Protein AF-T1IGX0-F1 (afdb_monomer_lite)

Radius of gyration: 26.66 Å; chains: 1; bounding box: 58×31×66 Å

Sequence (109 aa):
MELDPLYKALSLFRRRKFQECSNLCTEILQNNAFDQAAWSLKTRALTELVYVDDIEADEESIADCVMDENSIAQIARPGTSLRTPGTSHGGPTQVMRCLKNTFKKFNNL

Secondary structure (DSSP, 8-state):
-PPPHHHHHHHHHHTT-HHHHHHHHHHHHHH-TT-HHHHHHHHHHHHHHS---TTT-----HHHHHH----S-SSPPTTS-SSS----TTS--GGGSPPSS--S-----

Foldseek 3Di:
DDDDLLVVLVVCVVVLVLVVSLVSLVVVCVVPVPPPSSVVSNVVSVCSVPDDPPVVVDDQDPCCVPVPPVDPDPDDDAPRDPNDPHPPPPDDDPVPDDDDDPPPDDDDD

InterPro domains:
  IPR028796 Tetratricopeptide repeat protein 8 [PTHR44177] (2-102)

Structure (mmCIF, N/CA/C/O backbone):
data_AF-T1IGX0-F1
#
_entry.id   AF-T1IGX0-F1
#
loop_
_atom_site.group_PDB
_atom_site.id
_atom_site.type_symbol
_atom_site.label_atom_id
_atom_site.label_alt_id
_atom_site.label_comp_id
_atom_site.label_asym_id
_atom_site.label_entity_id
_atom_site.label_seq_id
_atom_site.pdbx_PDB_ins_code
_atom_site.Cartn_x
_atom_site.Cartn_y
_atom_site.Cartn_z
_atom_site.occupancy
_atom_site.B_iso_or_equiv
_atom_site.auth_seq_id
_atom_site.auth_comp_id
_atom_site.auth_asym_id
_atom_site.auth_atom_id
_atom_site.pdbx_PDB_model_num
ATOM 1 N N . MET A 1 1 ? -28.178 -6.266 17.771 1.00 49.16 1 MET A N 1
ATOM 2 C CA . MET A 1 1 ? -27.059 -7.169 17.438 1.00 49.16 1 MET A CA 1
ATOM 3 C C . MET A 1 1 ? -25.874 -6.277 17.143 1.00 49.16 1 MET A C 1
ATOM 5 O O . MET A 1 1 ? -25.939 -5.503 16.197 1.00 49.16 1 MET A O 1
ATOM 9 N N . GLU A 1 2 ? -24.891 -6.262 18.032 1.00 79.19 2 GLU A N 1
ATOM 10 C CA . GLU A 1 2 ? -23.703 -5.418 17.901 1.00 79.19 2 GLU A CA 1
ATOM 11 C C . GLU A 1 2 ? -22.722 -6.110 16.947 1.00 79.19 2 GLU A C 1
ATOM 13 O O . GLU A 1 2 ? -22.511 -7.319 17.046 1.00 79.19 2 GLU A O 1
ATOM 18 N N . LEU A 1 3 ? -22.222 -5.382 15.947 1.00 83.38 3 LEU A N 1
ATOM 19 C CA . LEU A 1 3 ? -21.288 -5.931 14.965 1.00 83.38 3 LEU A CA 1
ATOM 20 C C . LEU A 1 3 ? -19.887 -5.950 15.575 1.00 83.38 3 LEU A C 1
ATOM 22 O O . LEU A 1 3 ? -19.420 -4.913 16.040 1.00 83.38 3 LEU A O 1
ATOM 26 N N . ASP A 1 4 ? -19.214 -7.096 15.508 1.00 91.38 4 ASP A N 1
ATOM 27 C CA . ASP A 1 4 ? -17.835 -7.237 15.976 1.00 91.38 4 ASP A CA 1
ATOM 28 C C . ASP A 1 4 ? -16.900 -6.185 15.322 1.00 91.38 4 ASP A C 1
ATOM 30 O O . ASP A 1 4 ? -16.892 -6.042 14.087 1.00 91.38 4 ASP A O 1
ATOM 34 N N . PRO A 1 5 ? -16.123 -5.416 16.114 1.00 93.06 5 PRO A N 1
ATOM 35 C CA . PRO A 1 5 ? -15.273 -4.345 15.597 1.00 93.06 5 PRO A CA 1
ATOM 36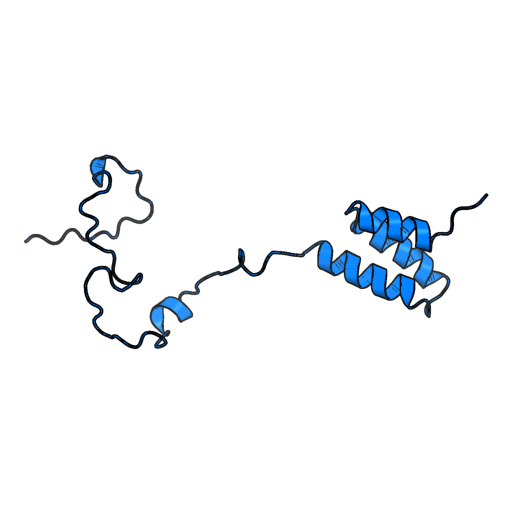 C C . PRO A 1 5 ? -14.189 -4.851 14.638 1.00 93.06 5 PRO A C 1
ATOM 38 O O . PRO A 1 5 ? -13.905 -4.182 13.639 1.00 93.06 5 PRO A O 1
ATOM 41 N N . LEU A 1 6 ? -13.630 -6.043 14.870 1.00 93.75 6 LEU A N 1
ATOM 42 C CA . LEU A 1 6 ? -12.630 -6.629 13.977 1.00 93.75 6 LEU A CA 1
ATOM 43 C C . LEU A 1 6 ? -13.250 -6.980 12.616 1.00 93.75 6 LEU A C 1
ATOM 45 O O . LEU A 1 6 ? -12.686 -6.661 11.565 1.00 93.75 6 LEU A O 1
ATOM 49 N N . TYR A 1 7 ? -14.458 -7.547 12.607 1.00 95.75 7 TYR A N 1
ATOM 50 C CA . TYR A 1 7 ? -15.205 -7.786 11.372 1.00 95.75 7 TYR A CA 1
ATOM 51 C C . TYR A 1 7 ? -15.498 -6.492 10.594 1.00 95.75 7 TYR A C 1
ATOM 53 O O . TYR A 1 7 ? -15.369 -6.446 9.362 1.00 95.75 7 TYR A O 1
ATOM 61 N N . LYS A 1 8 ? -15.842 -5.404 11.296 1.00 96.00 8 LYS A N 1
ATOM 62 C CA . LYS A 1 8 ? -16.023 -4.079 10.683 1.00 96.00 8 LYS A CA 1
ATOM 63 C C . LYS A 1 8 ? -14.720 -3.567 10.054 1.00 96.00 8 LYS A C 1
ATOM 65 O O . LYS A 1 8 ? -14.760 -3.080 8.919 1.00 96.00 8 LYS A O 1
ATOM 70 N N . ALA A 1 9 ? -13.580 -3.725 10.728 1.00 96.88 9 ALA A N 1
ATOM 71 C CA . ALA A 1 9 ? -12.264 -3.362 10.196 1.00 96.88 9 ALA A CA 1
ATOM 72 C C . ALA A 1 9 ? -11.931 -4.154 8.920 1.00 96.88 9 ALA A C 1
ATOM 74 O O . ALA A 1 9 ? -11.586 -3.571 7.892 1.00 96.88 9 ALA A O 1
ATOM 75 N N . LEU A 1 10 ? -12.166 -5.469 8.919 1.00 96.62 10 LEU A N 1
ATOM 76 C CA . LEU A 1 10 ? -11.983 -6.320 7.736 1.00 96.62 10 LEU A CA 1
ATOM 77 C C . LEU A 1 10 ? -12.871 -5.898 6.557 1.00 96.62 10 LEU A C 1
ATOM 79 O O . LEU A 1 10 ? -12.468 -5.985 5.395 1.00 96.62 10 LEU A O 1
ATOM 83 N N . SER A 1 11 ? -14.097 -5.448 6.829 1.00 97.12 11 SER A N 1
ATOM 84 C CA . SER A 1 11 ? -14.984 -4.899 5.799 1.00 97.12 11 SER A CA 1
ATOM 85 C C . SER A 1 11 ? -14.454 -3.580 5.222 1.00 97.12 11 SER A C 1
ATOM 87 O O . SER A 1 11 ? -14.555 -3.344 4.017 1.00 97.12 11 SER A O 1
ATOM 89 N N . LEU A 1 12 ? -13.881 -2.701 6.052 1.00 97.25 12 LEU A N 1
ATOM 90 C CA . LEU A 1 12 ? -13.233 -1.461 5.599 1.00 97.25 12 LEU A CA 1
ATOM 91 C C . LEU A 1 12 ? -12.007 -1.750 4.726 1.00 97.25 12 LEU A C 1
ATOM 93 O O . LEU A 1 12 ? -11.911 -1.200 3.629 1.00 97.25 12 LEU A O 1
ATOM 97 N N . PHE A 1 13 ? -11.142 -2.670 5.160 1.00 97.62 13 PHE A N 1
ATOM 98 C CA . PHE A 1 13 ? -9.966 -3.100 4.402 1.00 97.62 13 PHE A CA 1
ATOM 99 C C . PHE A 1 13 ? -10.339 -3.609 3.003 1.00 97.62 13 PHE A C 1
ATOM 101 O O . PHE A 1 13 ? -9.800 -3.140 2.004 1.00 97.62 13 PHE A O 1
ATOM 108 N N . ARG A 1 14 ? -11.344 -4.492 2.906 1.00 97.19 14 ARG A N 1
ATOM 109 C CA . ARG A 1 14 ? -11.823 -5.033 1.618 1.00 97.19 14 ARG A CA 1
ATOM 110 C C . ARG A 1 14 ? -12.355 -3.968 0.655 1.00 97.19 14 ARG A C 1
ATOM 112 O O . ARG A 1 14 ? -12.304 -4.163 -0.553 1.00 97.19 14 ARG A O 1
ATOM 119 N N . ARG A 1 15 ? -12.846 -2.840 1.172 1.00 97.56 15 ARG A N 1
ATOM 120 C CA . ARG A 1 15 ? -13.328 -1.694 0.379 1.00 97.56 15 ARG A CA 1
ATOM 121 C C . ARG A 1 15 ? -12.229 -0.665 0.088 1.00 97.56 15 ARG A C 1
ATOM 123 O O . ARG A 1 15 ? -12.552 0.440 -0.334 1.00 97.56 15 ARG A O 1
ATOM 130 N N . ARG A 1 16 ? -10.958 -0.999 0.349 1.00 96.56 16 ARG A N 1
ATOM 131 C CA . ARG A 1 16 ? -9.787 -0.111 0.218 1.00 96.56 16 ARG A CA 1
ATOM 132 C C . ARG A 1 16 ? -9.861 1.160 1.076 1.00 96.56 16 ARG A C 1
ATOM 134 O O . ARG A 1 16 ? -9.175 2.143 0.818 1.00 96.56 16 ARG A O 1
ATOM 141 N N . LYS A 1 17 ? -10.665 1.149 2.145 1.00 97.56 17 LYS A N 1
ATOM 142 C CA . LYS A 1 17 ? -10.749 2.247 3.120 1.00 97.56 17 LYS A CA 1
ATOM 143 C C . LYS A 1 17 ? -9.666 2.086 4.187 1.00 97.56 17 LYS A C 1
ATOM 145 O O . LYS A 1 17 ? -9.957 1.831 5.356 1.00 97.56 17 LYS A O 1
ATOM 150 N N . PHE A 1 18 ? -8.407 2.181 3.768 1.00 97.81 18 PHE A N 1
ATOM 151 C CA . PHE A 1 18 ? -7.256 1.817 4.599 1.00 97.81 18 PHE A CA 1
ATOM 152 C C . PHE A 1 18 ? -7.054 2.735 5.812 1.00 97.81 18 PHE A C 1
ATOM 154 O O . PHE A 1 18 ? -6.776 2.239 6.901 1.00 97.81 18 PHE A O 1
ATOM 161 N N . GLN A 1 19 ? -7.283 4.045 5.666 1.00 97.31 19 GLN A N 1
ATOM 162 C CA . GLN A 1 19 ? -7.220 5.003 6.782 1.00 97.31 19 GLN A CA 1
ATOM 163 C C . GLN A 1 19 ? -8.243 4.676 7.878 1.00 97.31 19 GLN A C 1
ATOM 165 O O . GLN A 1 19 ? -7.882 4.497 9.039 1.00 97.31 19 GLN A O 1
ATOM 170 N N . GLU A 1 20 ? -9.516 4.518 7.499 1.00 97.12 20 GLU A N 1
ATOM 171 C CA . GLU A 1 20 ? -10.593 4.156 8.433 1.00 97.12 20 GLU A CA 1
ATOM 172 C C . GLU A 1 20 ? -10.316 2.800 9.109 1.00 97.12 20 GLU A C 1
ATOM 174 O O . GLU A 1 20 ? -10.537 2.648 10.309 1.00 97.12 20 GLU A O 1
ATOM 179 N N . CYS A 1 21 ? -9.791 1.824 8.357 1.00 97.56 21 CYS A N 1
ATOM 180 C CA . CYS A 1 21 ? -9.399 0.521 8.893 1.00 97.56 21 CYS A CA 1
ATOM 181 C C . CYS A 1 21 ? -8.272 0.634 9.932 1.00 97.56 21 CYS A C 1
ATOM 183 O O . CYS A 1 21 ? -8.370 0.037 11.000 1.00 97.56 21 CYS A O 1
ATOM 185 N N . SER A 1 22 ? -7.215 1.398 9.639 1.00 97.44 22 SER A N 1
ATOM 186 C CA . SER A 1 22 ? -6.072 1.589 10.542 1.00 97.44 22 SER A CA 1
ATOM 187 C C . SER A 1 22 ? -6.482 2.270 11.852 1.00 97.44 22 SER A C 1
ATOM 189 O O . SER A 1 22 ? -6.055 1.851 12.933 1.00 97.44 22 SER A O 1
ATOM 191 N N . ASN A 1 23 ? -7.364 3.271 11.772 1.00 97.56 23 ASN A N 1
ATOM 192 C CA . ASN A 1 23 ? -7.897 3.962 12.946 1.00 97.56 23 ASN A CA 1
ATOM 193 C C . ASN A 1 23 ? -8.700 3.001 13.832 1.00 97.56 23 ASN A C 1
ATOM 195 O O . ASN A 1 23 ? -8.415 2.891 15.021 1.00 97.56 23 ASN A O 1
ATOM 199 N N . LEU A 1 24 ? -9.605 2.215 13.242 1.00 96.50 24 LEU A N 1
ATOM 200 C CA . LEU A 1 24 ? -10.401 1.236 13.984 1.00 96.50 24 LEU A CA 1
ATOM 201 C C . LEU A 1 24 ? -9.534 0.128 14.606 1.00 96.50 24 LEU A C 1
ATOM 203 O O . LEU A 1 24 ? -9.735 -0.240 15.758 1.00 96.50 24 LEU A O 1
ATOM 207 N N . CYS A 1 25 ? -8.516 -0.369 13.894 1.00 96.69 25 CYS A N 1
ATOM 208 C CA . CYS A 1 25 ? -7.558 -1.309 14.482 1.00 96.69 25 CYS A CA 1
ATOM 209 C C . CYS A 1 25 ? -6.759 -0.680 15.634 1.00 96.69 25 CYS A C 1
ATOM 211 O O . CYS A 1 25 ? -6.366 -1.385 16.558 1.00 96.69 25 CYS A O 1
ATOM 213 N N . THR A 1 26 ? -6.515 0.633 15.607 1.00 97.44 26 THR A N 1
ATOM 214 C CA . THR A 1 26 ? -5.854 1.340 16.714 1.00 97.44 26 THR A CA 1
ATOM 215 C C . THR A 1 26 ? -6.739 1.365 17.956 1.00 97.44 26 THR A C 1
ATOM 217 O O . THR A 1 26 ? -6.237 1.093 19.041 1.00 97.44 26 THR A O 1
ATOM 220 N N . GLU A 1 27 ? -8.041 1.606 17.798 1.00 96.50 27 GLU A N 1
ATOM 221 C CA . GLU A 1 27 ? -9.017 1.529 18.895 1.00 96.50 27 GLU A CA 1
ATOM 222 C C . GLU A 1 27 ? -9.091 0.109 19.486 1.00 96.50 27 GLU A C 1
ATOM 224 O O . GLU A 1 27 ? -9.087 -0.060 20.705 1.00 96.50 27 GLU A O 1
ATOM 229 N N . ILE A 1 28 ? -9.084 -0.930 18.641 1.00 95.69 28 ILE A N 1
ATOM 230 C CA . ILE A 1 28 ? -9.072 -2.332 19.100 1.00 95.69 28 ILE A CA 1
ATOM 231 C C . ILE A 1 28 ? -7.801 -2.627 19.911 1.00 95.69 28 ILE A C 1
ATOM 233 O O . ILE A 1 28 ? -7.884 -3.183 21.005 1.00 95.69 28 ILE A O 1
ATOM 237 N N . LEU A 1 29 ? -6.633 -2.204 19.417 1.00 96.25 29 LEU A N 1
ATOM 238 C CA . LEU A 1 29 ? -5.345 -2.433 20.080 1.00 96.25 29 LEU A CA 1
ATOM 239 C C . LEU A 1 29 ? -5.170 -1.625 21.374 1.00 96.25 29 LEU A C 1
ATOM 241 O O . LEU A 1 29 ? -4.450 -2.065 22.265 1.00 96.25 29 LEU A O 1
ATOM 245 N N . GLN A 1 30 ? -5.821 -0.464 21.500 1.00 96.19 30 GLN A N 1
ATOM 246 C CA . GLN A 1 30 ? -5.859 0.293 22.757 1.00 96.19 30 GLN A CA 1
ATOM 247 C C . GLN A 1 30 ? -6.607 -0.471 23.857 1.00 96.19 30 GLN A C 1
ATOM 249 O O . GLN A 1 30 ? -6.206 -0.411 25.016 1.00 96.19 30 GLN A O 1
ATOM 254 N N . ASN A 1 31 ? -7.657 -1.212 23.492 1.00 94.06 31 ASN A N 1
ATOM 255 C CA . ASN A 1 31 ? -8.419 -2.042 24.426 1.00 94.06 31 ASN A CA 1
ATOM 256 C C . ASN A 1 31 ? -7.741 -3.395 24.698 1.00 94.06 31 ASN A C 1
ATOM 258 O O . ASN A 1 31 ? -7.761 -3.881 25.827 1.00 94.06 31 ASN A O 1
ATOM 262 N N . ASN A 1 32 ? -7.137 -4.008 23.675 1.00 93.25 32 ASN A N 1
ATOM 263 C CA . ASN A 1 32 ? -6.410 -5.270 23.781 1.00 93.25 32 ASN A CA 1
ATOM 264 C C . ASN A 1 32 ? -5.104 -5.225 22.977 1.00 93.25 32 ASN A C 1
ATOM 266 O O . ASN A 1 32 ? -5.076 -5.505 21.777 1.00 93.25 32 ASN A O 1
ATOM 270 N N . ALA A 1 33 ? -4.000 -4.941 23.667 1.00 92.12 33 ALA A N 1
ATOM 271 C CA . ALA A 1 33 ? -2.682 -4.803 23.050 1.00 92.12 33 ALA A CA 1
ATOM 272 C C . ALA A 1 33 ? -2.137 -6.102 22.420 1.00 92.12 33 ALA A C 1
ATOM 274 O O . ALA A 1 33 ? -1.231 -6.039 21.591 1.00 92.12 33 ALA A O 1
ATOM 275 N N . PHE A 1 34 ? -2.673 -7.270 22.792 1.00 93.38 34 PHE A N 1
ATOM 276 C CA . PHE A 1 34 ? -2.203 -8.576 22.317 1.00 93.38 34 PHE A CA 1
ATOM 277 C C . PHE A 1 34 ? -3.068 -9.171 21.1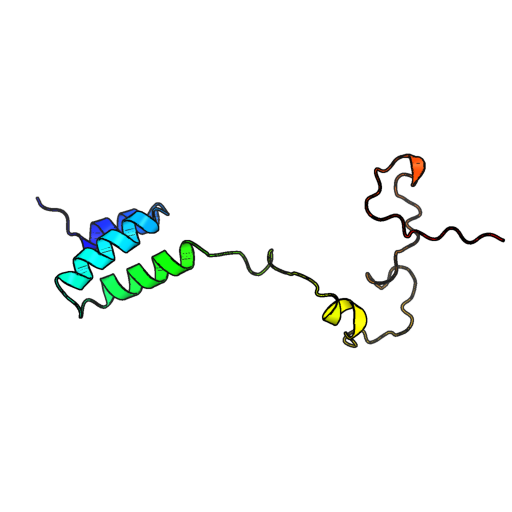95 1.00 93.38 34 PHE A C 1
ATOM 279 O O . PHE A 1 34 ? -2.882 -10.333 20.828 1.00 93.38 34 PHE A O 1
ATOM 286 N N . ASP A 1 35 ? -3.995 -8.397 20.622 1.00 94.88 35 ASP A N 1
ATOM 287 C CA . ASP A 1 35 ? -4.772 -8.834 19.462 1.00 94.88 35 ASP A CA 1
ATOM 288 C C . ASP A 1 35 ? -3.909 -8.851 18.183 1.00 94.88 35 ASP A C 1
ATOM 290 O O . ASP A 1 35 ? -3.720 -7.848 17.486 1.00 94.88 35 ASP A O 1
ATOM 294 N N . GLN A 1 36 ? -3.388 -10.036 17.861 1.00 95.44 36 GLN A N 1
ATOM 295 C CA . GLN A 1 36 ? -2.560 -10.271 16.675 1.00 95.44 36 GLN A CA 1
ATOM 296 C C . GLN A 1 36 ? -3.323 -10.042 15.360 1.00 95.44 36 GLN A C 1
ATOM 298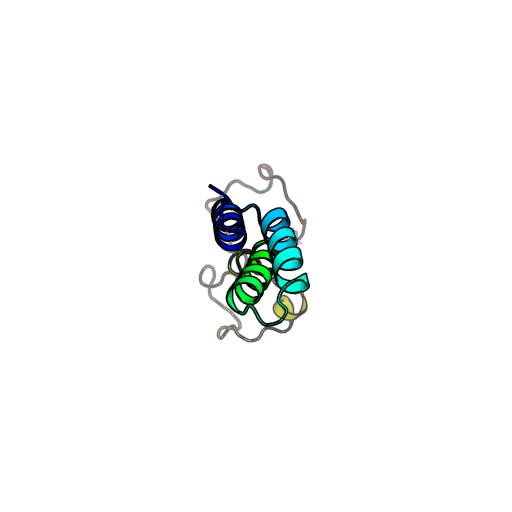 O O . GLN A 1 36 ? -2.725 -9.634 14.357 1.00 95.44 36 GLN A O 1
ATOM 303 N N . ALA A 1 37 ? -4.637 -10.286 15.338 1.00 96.00 37 ALA A N 1
ATOM 304 C CA . ALA A 1 37 ? -5.445 -10.104 14.139 1.00 96.00 37 ALA A CA 1
ATOM 305 C C . ALA A 1 37 ? -5.615 -8.611 13.834 1.00 96.00 37 ALA A C 1
ATOM 307 O O . ALA A 1 37 ? -5.375 -8.181 12.704 1.00 96.00 37 ALA A O 1
ATOM 308 N N . ALA A 1 38 ? -5.933 -7.800 14.846 1.00 96.44 38 ALA A N 1
ATOM 309 C CA . ALA A 1 38 ? -6.009 -6.348 14.698 1.00 96.44 38 ALA A CA 1
ATOM 310 C C . ALA A 1 38 ? -4.649 -5.731 14.325 1.00 96.44 38 ALA A C 1
ATOM 312 O O . ALA A 1 38 ? -4.582 -4.852 13.460 1.00 96.44 38 ALA A O 1
ATOM 313 N N . TRP A 1 39 ? -3.557 -6.224 14.922 1.00 97.06 39 TRP A N 1
ATOM 314 C CA . TRP A 1 39 ? -2.201 -5.762 14.618 1.00 97.06 39 TRP A CA 1
ATOM 315 C C . TRP A 1 39 ? -1.795 -6.053 13.171 1.00 97.06 39 TRP A C 1
ATOM 317 O O . TRP A 1 39 ? -1.403 -5.139 12.445 1.00 97.06 39 TRP A O 1
ATOM 327 N N . SER A 1 40 ? -1.955 -7.299 12.721 1.00 97.44 40 SER A N 1
ATOM 328 C CA . SER A 1 40 ? -1.634 -7.693 11.343 1.00 97.44 40 SER A CA 1
ATOM 329 C C . SER A 1 40 ? -2.518 -6.995 10.306 1.00 97.44 40 SER A C 1
ATOM 331 O O . SER A 1 40 ? -2.054 -6.645 9.222 1.00 97.44 40 SER A O 1
ATOM 333 N N . LEU A 1 41 ? -3.788 -6.735 10.627 1.00 97.44 41 LEU A N 1
ATOM 334 C CA . LEU A 1 41 ? -4.673 -5.982 9.743 1.00 97.44 41 LEU A CA 1
ATOM 335 C C . LEU A 1 41 ? -4.261 -4.506 9.647 1.00 97.44 41 LEU A C 1
ATOM 337 O O . LEU A 1 41 ? -4.305 -3.930 8.560 1.00 97.44 41 LEU A O 1
ATOM 341 N N . LYS A 1 42 ? -3.827 -3.898 10.759 1.00 97.56 42 LYS A N 1
ATOM 342 C CA . LYS A 1 42 ? -3.329 -2.516 10.785 1.00 97.56 42 LYS A CA 1
ATOM 343 C C . LYS A 1 42 ? -2.063 -2.357 9.950 1.00 97.56 42 LYS A C 1
ATOM 345 O O . LYS A 1 42 ? -1.991 -1.432 9.146 1.00 97.56 42 LYS A O 1
ATOM 350 N N . THR A 1 43 ? -1.082 -3.245 10.116 1.00 97.44 43 THR A N 1
ATOM 351 C CA . THR A 1 43 ? 0.170 -3.182 9.345 1.00 97.44 43 THR A CA 1
ATOM 352 C C . THR A 1 43 ? -0.101 -3.319 7.851 1.00 97.44 43 THR A C 1
ATOM 354 O O . THR A 1 43 ? 0.375 -2.492 7.080 1.00 97.44 43 THR A O 1
ATOM 357 N N . ARG A 1 44 ? -0.963 -4.264 7.452 1.00 97.62 44 ARG A N 1
ATOM 358 C CA . ARG A 1 44 ? -1.397 -4.412 6.054 1.00 97.62 44 ARG A CA 1
ATOM 359 C C . ARG A 1 44 ? -2.111 -3.175 5.517 1.00 97.62 44 ARG A C 1
ATOM 361 O O . ARG A 1 44 ? -1.848 -2.759 4.398 1.00 97.62 44 ARG A O 1
ATOM 368 N N . ALA A 1 45 ? -3.013 -2.573 6.290 1.00 97.81 45 ALA A N 1
ATOM 369 C CA . ALA A 1 45 ? -3.696 -1.352 5.864 1.00 97.81 45 ALA A CA 1
ATOM 370 C C . ALA A 1 45 ? -2.713 -0.189 5.643 1.00 97.81 45 ALA A C 1
ATOM 372 O O . ALA A 1 45 ? -2.884 0.584 4.706 1.00 97.81 45 ALA A O 1
ATOM 373 N N . LEU A 1 46 ? -1.677 -0.070 6.480 1.00 97.56 46 LEU A N 1
ATOM 374 C CA . LEU A 1 46 ? -0.660 0.973 6.345 1.00 97.56 46 LEU A CA 1
ATOM 375 C C . LEU A 1 46 ? 0.235 0.767 5.118 1.00 97.56 46 LEU A C 1
ATOM 377 O O . LEU A 1 46 ? 0.518 1.740 4.429 1.00 97.56 46 LEU A O 1
ATOM 381 N N . THR A 1 47 ? 0.643 -0.469 4.817 1.00 96.69 47 THR A N 1
ATOM 382 C CA . THR A 1 47 ? 1.455 -0.758 3.623 1.00 96.69 47 THR A CA 1
ATOM 383 C C . THR A 1 47 ? 0.663 -0.553 2.336 1.00 96.69 47 THR A C 1
ATOM 385 O O . THR A 1 47 ? 1.177 0.033 1.396 1.00 96.69 47 THR A O 1
ATOM 388 N N . GLU A 1 48 ? -0.608 -0.964 2.313 1.00 96.25 48 GLU A N 1
ATOM 389 C CA . GLU A 1 48 ? -1.500 -0.803 1.152 1.00 96.25 48 GLU A CA 1
ATOM 390 C C . GLU A 1 48 ? -1.862 0.662 0.868 1.00 96.25 48 GLU A C 1
ATOM 392 O O . GLU A 1 48 ? -2.201 1.015 -0.258 1.00 96.25 48 GLU A O 1
ATOM 397 N N . LEU A 1 49 ? -1.787 1.540 1.874 1.00 95.50 49 LEU A N 1
ATOM 398 C CA . LEU A 1 49 ? -2.025 2.972 1.691 1.00 95.50 49 LEU A CA 1
ATOM 399 C C . LEU A 1 49 ? -0.972 3.629 0.785 1.00 95.50 49 LEU A C 1
ATOM 401 O O . LEU A 1 49 ? -1.293 4.544 0.032 1.00 95.50 49 LEU A O 1
ATOM 405 N N . VAL A 1 50 ? 0.279 3.192 0.915 1.00 94.31 50 VAL A N 1
ATOM 406 C CA . VAL A 1 50 ? 1.443 3.746 0.208 1.00 94.31 50 VAL A CA 1
ATOM 407 C C . VAL A 1 50 ? 2.001 2.767 -0.820 1.00 94.31 50 VAL A C 1
ATOM 409 O O . VAL A 1 50 ? 3.119 2.946 -1.290 1.00 94.31 50 VAL A O 1
ATOM 412 N N . TYR A 1 51 ? 1.243 1.720 -1.143 1.00 94.19 51 TYR A N 1
ATOM 413 C CA . TYR A 1 51 ? 1.681 0.703 -2.081 1.00 94.19 51 TYR A CA 1
ATOM 414 C C . TYR A 1 51 ? 1.787 1.300 -3.485 1.00 94.19 51 TYR A C 1
ATOM 416 O O . TYR A 1 51 ? 0.825 1.872 -4.003 1.00 94.19 51 TYR A O 1
ATOM 424 N N . VAL A 1 52 ? 2.965 1.150 -4.079 1.00 91.50 52 VAL A N 1
ATOM 425 C CA . VAL A 1 52 ? 3.268 1.476 -5.473 1.00 91.50 52 VAL A CA 1
ATOM 426 C C . VAL A 1 52 ? 3.713 0.175 -6.131 1.00 91.50 52 VAL A C 1
ATOM 428 O O . VAL A 1 52 ? 4.368 -0.639 -5.483 1.00 91.50 52 VAL A O 1
ATOM 431 N N . ASP A 1 53 ? 3.307 -0.048 -7.379 1.00 91.00 53 ASP A N 1
ATOM 432 C CA . ASP A 1 53 ? 3.750 -1.218 -8.134 1.00 91.00 53 ASP A CA 1
ATOM 433 C C . ASP A 1 53 ? 5.236 -1.066 -8.480 1.00 91.00 53 ASP A C 1
ATOM 435 O O . ASP A 1 53 ? 5.633 -0.099 -9.135 1.00 91.00 53 ASP A O 1
ATOM 439 N N . ASP A 1 54 ? 6.052 -2.026 -8.051 1.00 87.75 54 ASP A N 1
ATOM 440 C CA . ASP A 1 54 ? 7.499 -2.021 -8.276 1.00 87.75 54 ASP A CA 1
ATOM 441 C C . ASP A 1 54 ? 7.852 -2.037 -9.775 1.00 87.75 54 ASP A C 1
ATOM 443 O O . ASP A 1 54 ? 8.919 -1.568 -10.157 1.00 87.75 54 ASP A O 1
ATOM 447 N N . ILE A 1 55 ? 6.957 -2.531 -10.642 1.00 88.38 55 ILE A N 1
ATOM 448 C CA . ILE A 1 55 ? 7.155 -2.518 -12.102 1.00 88.38 55 ILE A CA 1
ATOM 449 C C . ILE A 1 55 ? 7.068 -1.089 -12.660 1.00 88.38 55 ILE A C 1
ATOM 451 O O . ILE A 1 55 ? 7.743 -0.758 -13.633 1.00 88.38 55 ILE A O 1
ATOM 455 N N . GLU A 1 56 ? 6.226 -0.242 -12.068 1.00 84.81 56 GLU A N 1
ATOM 456 C CA . GLU A 1 56 ? 6.057 1.154 -12.488 1.00 84.81 56 GLU A CA 1
ATOM 457 C C . GLU A 1 56 ? 7.076 2.092 -11.829 1.00 84.81 56 GLU A C 1
ATOM 459 O O . GLU A 1 56 ? 7.323 3.184 -12.339 1.00 84.81 56 GLU A O 1
ATOM 464 N N . ALA A 1 57 ? 7.669 1.674 -10.711 1.00 82.19 57 ALA A N 1
ATOM 465 C CA . ALA A 1 57 ? 8.631 2.455 -9.942 1.00 82.19 57 ALA A CA 1
ATOM 466 C C . ALA A 1 57 ? 10.085 2.339 -10.446 1.00 82.19 57 ALA A C 1
ATOM 468 O O . ALA A 1 57 ? 10.999 2.763 -9.739 1.00 82.19 57 ALA A O 1
ATOM 469 N N . ASP A 1 58 ? 10.313 1.774 -11.637 1.00 81.69 58 ASP A N 1
ATOM 470 C CA . ASP A 1 58 ? 11.653 1.647 -12.220 1.00 81.69 58 ASP A CA 1
ATOM 471 C C . ASP A 1 58 ? 12.192 3.028 -12.641 1.00 81.69 58 ASP A C 1
ATOM 473 O O . ASP A 1 58 ? 11.780 3.611 -13.650 1.00 81.69 58 ASP A O 1
ATOM 477 N N . GLU A 1 59 ? 13.088 3.582 -11.822 1.00 82.31 59 GLU A N 1
ATOM 478 C CA . GLU A 1 59 ? 13.728 4.880 -12.031 1.00 82.31 59 GLU A CA 1
ATOM 479 C C . GLU A 1 59 ? 15.225 4.681 -12.302 1.00 82.31 59 GLU A C 1
ATOM 481 O O . GLU A 1 59 ? 15.998 4.335 -11.410 1.00 82.31 59 GLU A O 1
ATOM 486 N N . GLU A 1 60 ? 15.646 4.916 -13.548 1.00 81.75 60 GLU A N 1
ATOM 487 C CA . GLU A 1 60 ? 17.054 4.820 -13.946 1.00 81.75 60 GLU A CA 1
ATOM 488 C C . GLU A 1 60 ? 17.835 6.045 -13.435 1.00 81.75 60 GLU A C 1
ATOM 490 O O . GLU A 1 60 ? 17.615 7.179 -13.877 1.00 81.75 60 GLU A O 1
ATOM 495 N N . SER A 1 61 ? 18.765 5.836 -12.497 1.00 83.56 61 SER A N 1
ATOM 496 C CA . SER A 1 61 ? 19.614 6.910 -11.974 1.00 83.56 61 SER A CA 1
ATOM 497 C C . SER A 1 61 ? 20.750 7.252 -12.940 1.00 83.56 61 SER A C 1
ATOM 499 O O . SER A 1 61 ? 21.214 6.426 -13.722 1.00 83.56 61 SER A O 1
ATOM 501 N N . ILE A 1 62 ? 21.304 8.466 -12.834 1.00 83.56 62 ILE A N 1
ATOM 502 C CA . ILE A 1 62 ? 22.498 8.871 -13.602 1.00 83.56 62 ILE A CA 1
ATOM 503 C C . ILE A 1 62 ? 23.684 7.940 -13.304 1.00 83.56 62 ILE A C 1
ATOM 505 O O . ILE A 1 62 ? 24.499 7.681 -14.190 1.00 83.56 62 ILE A O 1
ATOM 509 N N . ALA A 1 63 ? 23.782 7.433 -12.070 1.00 85.12 63 ALA A N 1
ATOM 510 C CA . ALA A 1 63 ? 24.802 6.453 -11.706 1.00 85.12 63 ALA A CA 1
ATOM 511 C C . ALA A 1 63 ? 24.644 5.161 -12.521 1.00 85.12 63 ALA A C 1
ATOM 513 O O . ALA A 1 63 ? 25.629 4.682 -13.079 1.00 85.12 63 ALA A O 1
ATOM 514 N N . ASP A 1 64 ? 23.413 4.675 -12.677 1.00 82.12 64 ASP A N 1
ATOM 515 C CA . ASP A 1 64 ? 23.105 3.485 -13.470 1.00 82.12 64 ASP A CA 1
ATOM 516 C C . ASP A 1 64 ? 23.321 3.762 -14.963 1.00 82.12 64 ASP A C 1
ATOM 518 O O . ASP A 1 64 ? 23.923 2.970 -15.673 1.00 82.12 64 ASP A O 1
ATOM 522 N N . CYS A 1 65 ? 22.965 4.941 -15.472 1.00 79.56 65 CYS A N 1
ATOM 523 C CA . CYS A 1 65 ? 23.233 5.261 -16.875 1.00 79.56 65 CYS A CA 1
ATOM 524 C C . CYS A 1 65 ? 24.737 5.255 -17.218 1.00 79.56 65 CYS A C 1
ATOM 526 O O . CYS A 1 65 ? 25.112 4.829 -18.315 1.00 79.56 65 CYS A O 1
ATOM 528 N N . VAL A 1 66 ? 25.579 5.782 -16.317 1.00 81.19 66 VAL A N 1
ATOM 529 C CA . VAL A 1 66 ? 26.997 6.097 -16.583 1.00 81.19 66 VAL A CA 1
ATOM 530 C C . VAL A 1 66 ? 27.956 4.996 -16.135 1.00 81.19 66 VAL A C 1
ATOM 532 O O . VAL A 1 66 ? 28.956 4.769 -16.812 1.00 81.19 66 VAL A O 1
ATOM 535 N N . MET A 1 67 ? 27.692 4.346 -15.002 1.00 81.44 67 MET A N 1
ATOM 536 C CA . MET A 1 67 ? 28.591 3.354 -14.398 1.00 81.44 67 MET A CA 1
ATOM 537 C C . MET A 1 67 ? 28.129 1.908 -14.615 1.00 81.44 67 MET A C 1
ATOM 539 O O . MET A 1 67 ? 28.822 0.988 -14.188 1.00 81.44 67 MET A O 1
ATOM 543 N N . ASP A 1 68 ? 26.982 1.687 -15.264 1.00 72.62 68 ASP A N 1
ATOM 544 C CA . ASP A 1 68 ? 26.484 0.337 -15.524 1.00 72.62 68 ASP A CA 1
ATOM 545 C C . ASP A 1 68 ? 27.270 -0.370 -16.638 1.00 72.62 68 ASP A C 1
ATOM 547 O O . ASP A 1 68 ? 27.170 -0.037 -17.822 1.00 72.62 68 ASP A O 1
ATOM 551 N N . GLU A 1 69 ? 28.018 -1.401 -16.245 1.00 76.19 69 GLU A N 1
ATOM 552 C CA . GLU A 1 69 ? 28.744 -2.315 -17.132 1.00 76.19 69 GLU A CA 1
ATOM 553 C C . GLU A 1 69 ?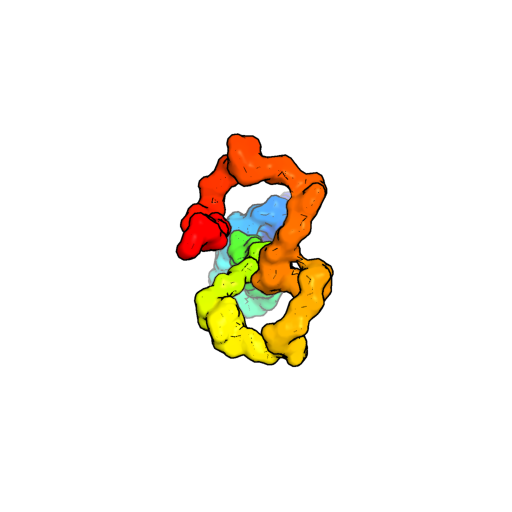 27.989 -3.638 -17.381 1.00 76.19 69 GLU A C 1
ATOM 555 O O . GLU A 1 69 ? 28.567 -4.595 -17.897 1.00 76.19 69 GLU A O 1
ATOM 560 N N . ASN A 1 70 ? 26.687 -3.730 -17.075 1.00 82.12 70 ASN A N 1
ATOM 561 C CA . ASN A 1 70 ? 25.912 -4.960 -17.301 1.00 82.12 70 ASN A CA 1
ATOM 562 C C . ASN A 1 70 ? 25.714 -5.310 -18.794 1.00 82.12 70 ASN A C 1
ATOM 564 O O . ASN A 1 70 ? 25.268 -6.412 -19.128 1.00 82.12 70 ASN A O 1
ATOM 568 N N . SER A 1 71 ? 26.052 -4.412 -19.730 1.00 80.75 71 SER A N 1
ATOM 569 C CA . SER A 1 71 ? 26.022 -4.711 -21.165 1.00 80.75 71 SER A CA 1
ATOM 570 C C . SER A 1 71 ? 27.283 -5.453 -21.628 1.00 80.75 71 SER A C 1
ATOM 572 O O . SER A 1 71 ? 28.386 -4.918 -21.575 1.00 80.75 71 SER A O 1
ATOM 574 N N . ILE A 1 72 ? 27.116 -6.653 -22.194 1.00 83.75 72 ILE A N 1
ATOM 575 C CA . ILE A 1 72 ? 28.235 -7.475 -22.698 1.00 83.75 72 ILE A CA 1
ATOM 576 C C . ILE A 1 72 ? 28.909 -6.835 -23.927 1.00 83.75 72 ILE A C 1
ATOM 578 O O . ILE A 1 72 ? 30.126 -6.899 -24.096 1.00 83.75 72 ILE A O 1
ATOM 582 N N . ALA A 1 73 ? 28.119 -6.237 -24.824 1.00 80.81 73 ALA A N 1
ATOM 583 C CA . ALA A 1 73 ? 28.616 -5.679 -26.077 1.00 80.81 73 ALA A CA 1
ATOM 584 C C . ALA A 1 73 ? 28.946 -4.189 -25.931 1.00 80.81 73 ALA A C 1
ATOM 586 O O . ALA A 1 73 ? 28.046 -3.354 -25.899 1.00 80.81 73 ALA A O 1
ATOM 587 N N . GLN A 1 74 ? 30.237 -3.858 -25.956 1.00 78.81 74 GLN A N 1
ATOM 588 C CA . GLN A 1 74 ? 30.720 -2.469 -25.952 1.00 78.81 74 GLN A CA 1
ATOM 589 C C . GLN A 1 74 ? 30.313 -1.698 -27.224 1.00 78.81 74 GLN A C 1
ATOM 591 O O . GLN A 1 74 ? 30.097 -0.491 -27.196 1.00 78.81 74 GLN A O 1
ATOM 596 N N . ILE A 1 75 ? 30.180 -2.402 -28.357 1.00 82.94 75 ILE A N 1
ATOM 597 C CA . ILE A 1 75 ? 29.721 -1.850 -29.640 1.00 82.94 75 ILE A CA 1
ATOM 598 C C . ILE A 1 75 ? 28.650 -2.787 -30.207 1.00 82.94 75 ILE A C 1
ATOM 600 O O . ILE A 1 75 ? 28.933 -3.697 -30.989 1.00 82.94 75 ILE A O 1
ATOM 604 N N . ALA A 1 76 ? 27.404 -2.598 -29.777 1.00 81.75 76 ALA A N 1
ATOM 605 C CA . ALA A 1 76 ? 26.274 -3.351 -30.309 1.00 81.75 76 ALA A CA 1
ATOM 606 C C . ALA A 1 76 ? 25.983 -2.970 -31.773 1.00 81.75 76 ALA A C 1
ATOM 608 O O . ALA A 1 76 ? 26.186 -1.828 -32.193 1.00 81.75 76 ALA A O 1
ATOM 609 N N . ARG A 1 77 ? 25.473 -3.923 -32.563 1.00 82.50 77 ARG A N 1
ATOM 610 C CA . ARG A 1 77 ? 25.018 -3.636 -33.930 1.00 82.50 77 ARG A CA 1
ATOM 611 C C . ARG A 1 77 ? 23.780 -2.721 -33.885 1.00 82.50 77 ARG A C 1
ATOM 613 O O . ARG A 1 77 ? 22.985 -2.811 -32.946 1.00 82.50 77 ARG A O 1
ATOM 620 N N . PRO A 1 78 ? 23.565 -1.857 -34.894 1.00 81.06 78 PRO A N 1
ATOM 621 C CA . PRO A 1 78 ? 22.378 -1.007 -34.938 1.00 81.06 78 PRO A CA 1
ATOM 622 C C . PRO A 1 78 ? 21.087 -1.832 -34.841 1.00 81.06 78 PRO A C 1
ATOM 624 O O . PRO A 1 78 ? 20.907 -2.793 -35.585 1.00 81.06 78 PRO A O 1
ATOM 627 N N . GLY A 1 79 ? 20.196 -1.459 -33.919 1.00 79.19 79 GLY A N 1
ATOM 628 C CA . GLY A 1 79 ? 18.928 -2.160 -33.687 1.00 79.19 79 GLY A CA 1
ATOM 629 C C . GLY A 1 79 ? 19.014 -3.394 -32.782 1.00 79.19 79 GLY A C 1
ATOM 630 O O . GLY A 1 79 ? 17.977 -3.963 -32.463 1.00 79.19 79 GLY A O 1
ATOM 631 N N . THR A 1 80 ? 20.207 -3.790 -32.322 1.00 83.75 80 THR A N 1
ATOM 632 C CA . THR A 1 80 ? 20.380 -4.888 -31.349 1.00 83.75 80 THR A CA 1
ATOM 633 C C . THR A 1 80 ? 20.681 -4.385 -29.932 1.00 83.75 80 THR A C 1
ATOM 635 O O . THR A 1 80 ? 21.108 -5.162 -29.085 1.00 83.75 80 THR A O 1
ATOM 638 N N . SER A 1 81 ? 20.516 -3.083 -29.680 1.00 81.19 81 SER A N 1
ATOM 639 C CA . SER A 1 81 ? 20.657 -2.449 -28.366 1.00 81.19 81 SER A CA 1
ATOM 640 C C . SER A 1 81 ? 19.682 -1.284 -28.238 1.00 81.19 81 SER 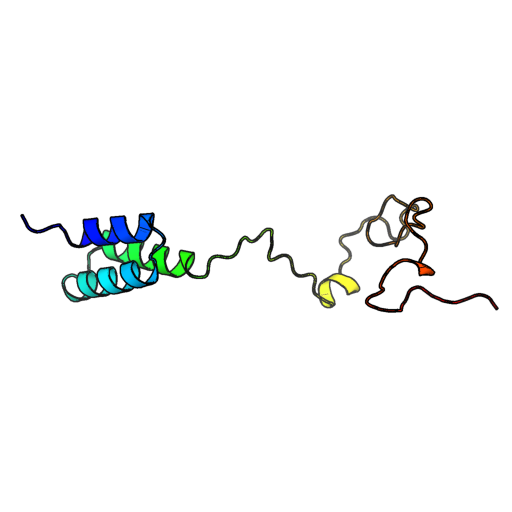A C 1
ATOM 642 O O . SER A 1 81 ? 19.515 -0.509 -29.183 1.00 81.19 81 SER A O 1
ATOM 644 N N . LEU A 1 82 ? 19.067 -1.155 -27.060 1.00 79.88 82 LEU A N 1
ATOM 645 C CA . LEU A 1 82 ? 18.210 -0.022 -26.707 1.00 79.88 82 LEU A CA 1
ATOM 646 C C . LEU A 1 82 ? 19.023 1.246 -26.383 1.00 79.88 82 LEU A C 1
ATOM 648 O O . LEU A 1 82 ? 18.507 2.347 -26.556 1.00 79.88 82 LEU A O 1
ATOM 652 N N . ARG A 1 83 ? 20.294 1.111 -25.963 1.00 71.81 83 ARG A N 1
ATOM 653 C CA . ARG A 1 83 ? 21.160 2.245 -25.569 1.00 71.81 83 ARG A CA 1
ATOM 654 C C . ARG A 1 83 ? 21.579 3.112 -26.756 1.00 71.81 83 ARG A C 1
ATOM 656 O O . ARG A 1 83 ? 21.820 4.308 -26.614 1.00 71.81 83 ARG A O 1
ATOM 663 N N . THR A 1 84 ? 21.670 2.526 -27.947 1.00 63.22 84 THR A N 1
ATOM 664 C CA . THR A 1 84 ? 21.972 3.276 -29.168 1.00 63.22 84 THR A CA 1
ATOM 665 C C . THR A 1 84 ? 20.671 3.697 -29.838 1.00 63.22 84 THR A C 1
ATOM 667 O O . THR A 1 84 ? 19.913 2.812 -30.242 1.00 63.22 84 THR A O 1
ATOM 670 N N . PRO A 1 85 ? 20.400 5.004 -30.021 1.00 59.12 85 PRO A N 1
ATOM 671 C CA . PRO A 1 85 ? 19.220 5.442 -30.747 1.00 59.12 85 PRO A CA 1
ATOM 672 C C . PRO A 1 85 ? 19.299 4.892 -32.170 1.00 59.12 85 PRO A C 1
ATOM 674 O O . PRO A 1 85 ? 20.087 5.360 -32.993 1.00 59.12 85 PRO A O 1
ATOM 677 N N . GLY A 1 86 ? 18.490 3.870 -32.449 1.00 56.34 86 GLY A N 1
ATOM 678 C CA . GLY A 1 86 ? 18.340 3.335 -33.790 1.00 56.34 86 GLY A CA 1
ATOM 679 C C . GLY A 1 86 ? 17.959 4.473 -34.729 1.00 56.34 86 GLY A C 1
ATOM 680 O O . GLY A 1 86 ? 17.066 5.274 -34.435 1.00 56.34 86 GLY A O 1
ATOM 681 N N . THR A 1 87 ? 18.640 4.572 -35.864 1.00 57.69 87 THR A N 1
ATOM 682 C CA . THR A 1 87 ? 18.200 5.388 -36.992 1.00 57.69 87 THR A CA 1
ATOM 683 C C . THR A 1 87 ? 16.881 4.800 -37.498 1.00 57.69 87 THR A C 1
ATOM 685 O O . THR A 1 87 ? 16.837 3.987 -38.417 1.00 57.69 87 THR A O 1
ATOM 688 N N . SER A 1 88 ? 15.775 5.151 -36.835 1.00 53.50 88 SER A N 1
ATOM 689 C CA . SER A 1 88 ? 14.436 4.695 -37.187 1.00 53.50 88 SER A CA 1
ATOM 690 C C . SER A 1 88 ? 14.063 5.299 -38.541 1.00 53.50 88 SER A C 1
ATOM 692 O O . SER A 1 88 ? 13.635 6.451 -38.613 1.00 53.50 88 SER A O 1
ATOM 694 N N . HIS A 1 89 ? 14.220 4.531 -39.614 1.00 57.12 89 HIS A N 1
ATOM 695 C CA . HIS A 1 89 ? 13.857 4.930 -40.977 1.00 57.12 89 HIS A CA 1
ATOM 696 C C . HIS A 1 89 ? 12.332 4.885 -41.239 1.00 57.12 89 HIS A C 1
ATOM 698 O O . HIS A 1 89 ? 11.911 5.025 -42.379 1.00 57.12 89 HIS A O 1
ATOM 704 N N . GLY A 1 90 ? 11.494 4.694 -40.208 1.00 61.03 90 GLY A N 1
ATOM 705 C CA . GLY A 1 90 ? 10.043 4.477 -40.357 1.00 61.03 90 GLY A CA 1
ATOM 706 C C . GLY A 1 90 ? 9.126 5.327 -39.467 1.00 61.03 90 GLY A C 1
ATOM 707 O O . GLY A 1 90 ? 7.935 5.051 -39.404 1.00 61.03 90 GLY A O 1
ATOM 708 N N . GLY A 1 91 ? 9.646 6.330 -38.748 1.00 70.06 91 GLY A N 1
ATOM 709 C CA . GLY A 1 91 ? 8.838 7.212 -37.891 1.00 70.06 91 GLY A CA 1
ATOM 710 C C . GLY A 1 91 ? 8.710 8.640 -38.445 1.00 70.06 91 GLY A C 1
ATOM 711 O O . GLY A 1 91 ? 9.587 9.057 -39.201 1.00 70.06 91 GLY A O 1
ATOM 712 N N . PRO A 1 92 ? 7.674 9.417 -38.055 1.00 71.38 92 PRO A N 1
ATOM 713 C CA . PRO A 1 92 ? 7.536 10.816 -38.454 1.00 71.38 92 PRO A CA 1
ATOM 714 C C . PRO A 1 92 ? 8.813 11.624 -38.209 1.00 71.38 92 PRO A C 1
ATOM 716 O O . PRO A 1 92 ? 9.464 11.507 -37.165 1.00 71.38 92 PRO A O 1
ATOM 719 N N . THR A 1 93 ? 9.168 12.436 -39.204 1.00 72.44 93 THR A N 1
ATOM 720 C CA . THR A 1 93 ? 10.383 13.253 -39.228 1.00 72.44 93 THR A CA 1
ATOM 721 C C . THR A 1 93 ? 10.435 14.221 -38.048 1.00 72.44 93 THR A C 1
ATOM 723 O O . THR A 1 93 ? 9.400 14.649 -37.540 1.00 72.44 93 THR A O 1
ATOM 726 N N . GLN A 1 94 ? 11.643 14.620 -37.637 1.00 67.38 94 GLN A N 1
ATOM 727 C CA . GLN A 1 94 ? 11.864 15.503 -36.478 1.00 67.38 94 GLN A CA 1
ATOM 728 C C . GLN A 1 94 ? 11.081 16.823 -36.555 1.00 67.38 94 GLN A C 1
ATOM 730 O O . GLN A 1 94 ? 10.642 17.326 -35.532 1.00 67.38 94 GLN A O 1
ATOM 735 N N . VAL A 1 95 ? 10.831 17.329 -37.765 1.00 71.00 95 VAL A N 1
ATOM 736 C CA . VAL A 1 95 ? 10.028 18.537 -38.017 1.00 71.00 95 VAL A CA 1
ATOM 737 C C . VAL A 1 95 ? 8.541 18.402 -37.659 1.00 71.00 95 VAL A C 1
ATOM 739 O O . VAL A 1 95 ? 7.860 19.409 -37.525 1.00 71.00 95 VAL A O 1
ATOM 742 N N . MET A 1 96 ? 8.026 17.179 -37.503 1.00 70.19 96 MET A N 1
ATOM 743 C CA . MET A 1 96 ? 6.614 16.901 -37.201 1.00 70.19 96 MET A CA 1
ATOM 744 C C . MET A 1 96 ? 6.382 16.444 -35.752 1.00 70.19 96 MET A C 1
ATOM 746 O O . MET A 1 96 ? 5.239 16.227 -35.357 1.00 70.19 96 MET A O 1
ATOM 750 N N . ARG A 1 97 ? 7.441 16.253 -34.952 1.00 71.06 97 ARG A N 1
ATOM 751 C CA . ARG A 1 97 ? 7.337 15.768 -33.566 1.00 71.06 97 ARG A CA 1
ATOM 752 C C . ARG A 1 97 ? 7.704 16.875 -32.581 1.00 71.06 97 ARG A C 1
ATOM 754 O O . ARG A 1 97 ? 8.748 17.502 -32.722 1.00 71.06 97 ARG A O 1
ATOM 761 N N . CYS A 1 98 ? 6.895 17.062 -31.539 1.00 62.25 98 CYS A N 1
ATOM 762 C CA . CYS A 1 98 ? 7.273 17.898 -30.400 1.00 62.25 98 CYS A CA 1
ATOM 763 C C . CYS A 1 98 ? 8.431 17.231 -29.644 1.00 62.25 98 CYS A C 1
ATOM 765 O O . CYS A 1 98 ? 8.295 16.111 -29.154 1.00 62.25 98 CYS A O 1
ATOM 767 N N . LEU A 1 99 ? 9.578 17.904 -29.572 1.00 64.12 99 LEU A N 1
ATOM 768 C CA . LEU A 1 99 ? 10.788 17.380 -28.942 1.00 64.12 99 LEU A CA 1
ATOM 769 C C . LEU A 1 99 ? 10.870 17.848 -27.484 1.00 64.12 99 LEU A C 1
ATOM 771 O O . LEU A 1 99 ? 10.795 19.044 -27.212 1.00 64.12 99 LEU A O 1
ATOM 775 N N . LYS A 1 100 ? 11.087 16.913 -26.553 1.00 65.62 100 LYS A N 1
ATOM 776 C CA . LYS A 1 100 ? 11.709 17.201 -25.254 1.00 65.62 100 LYS A CA 1
ATOM 777 C C . LYS A 1 100 ? 13.155 16.695 -25.314 1.00 65.62 100 LYS A C 1
ATOM 779 O O . LYS A 1 100 ? 13.389 15.589 -25.792 1.00 65.62 100 LYS A O 1
ATOM 784 N N . ASN A 1 101 ? 14.090 17.540 -24.879 1.00 51.94 101 ASN A N 1
ATOM 785 C CA . ASN A 1 101 ? 15.553 17.397 -24.930 1.00 51.94 101 ASN A CA 1
ATOM 786 C C . ASN A 1 101 ? 16.158 17.367 -26.348 1.00 51.94 101 ASN A C 1
ATOM 788 O O . ASN A 1 101 ? 16.322 16.338 -27.002 1.00 51.94 101 ASN A O 1
ATOM 792 N N . THR A 1 102 ? 16.548 18.555 -26.812 1.00 49.16 102 THR A N 1
ATOM 793 C CA . THR A 1 102 ? 17.373 18.800 -27.999 1.00 49.16 102 THR A CA 1
ATOM 794 C C . THR A 1 102 ? 18.814 18.338 -27.768 1.00 49.16 102 THR A C 1
ATOM 796 O O . THR A 1 102 ? 19.698 19.143 -27.503 1.00 49.16 102 THR A O 1
ATOM 799 N N . PHE A 1 103 ? 19.070 17.036 -27.881 1.00 45.19 103 PHE A N 1
ATOM 800 C CA . PHE A 1 103 ? 20.429 16.513 -28.081 1.00 45.19 103 PHE A CA 1
ATOM 801 C C . PHE A 1 103 ? 20.441 15.389 -29.124 1.00 45.19 103 PHE A C 1
ATOM 803 O O . PHE A 1 103 ? 21.041 14.332 -28.961 1.00 45.19 103 PHE A O 1
ATOM 810 N N . LYS A 1 104 ? 19.766 15.627 -30.252 1.00 54.22 104 LYS A N 1
ATOM 811 C CA . LYS A 1 104 ? 19.929 14.827 -31.469 1.00 54.22 104 LYS A CA 1
ATOM 812 C C . LYS A 1 104 ? 20.854 15.611 -32.406 1.00 54.22 104 LYS A C 1
ATOM 814 O O . LYS A 1 104 ? 20.401 16.469 -33.150 1.00 54.22 104 LYS A O 1
ATOM 819 N N . LYS A 1 105 ? 22.163 15.380 -32.226 1.00 42.25 105 LYS A N 1
ATOM 820 C CA . LYS A 1 105 ? 23.322 16.049 -32.854 1.00 42.25 105 LYS A CA 1
ATOM 821 C C . LYS A 1 105 ? 23.060 16.615 -3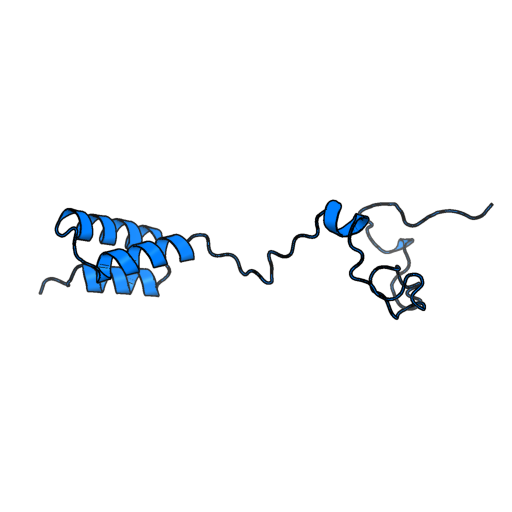4.262 1.00 42.25 105 LYS A C 1
ATOM 823 O O . LYS A 1 105 ? 22.836 15.855 -35.200 1.00 42.25 105 LYS A O 1
ATOM 828 N N . PHE A 1 106 ? 23.231 17.930 -34.405 1.00 43.34 106 PHE A N 1
ATOM 829 C CA . PHE A 1 106 ? 23.740 18.545 -35.632 1.00 43.34 106 PHE A CA 1
ATOM 830 C C . PHE A 1 106 ? 25.259 18.355 -35.638 1.00 43.34 106 PHE A C 1
ATOM 832 O O . PHE A 1 106 ? 25.938 18.935 -34.803 1.00 43.34 106 PHE A O 1
ATOM 839 N N . ASN A 1 107 ? 25.779 17.535 -36.546 1.00 39.25 107 ASN A N 1
ATOM 840 C CA . ASN A 1 107 ? 27.165 17.621 -37.003 1.00 39.25 107 ASN A CA 1
ATOM 841 C C . ASN A 1 107 ? 27.173 17.241 -38.483 1.00 39.25 107 ASN A C 1
ATOM 843 O O . ASN A 1 107 ? 27.117 16.066 -38.830 1.00 39.25 107 ASN A O 1
ATOM 847 N N . ASN A 1 108 ? 27.183 18.269 -39.323 1.00 39.41 108 ASN A N 1
ATOM 848 C CA . ASN A 1 108 ? 27.617 18.227 -40.712 1.00 39.41 108 ASN A CA 1
ATOM 849 C C . ASN A 1 108 ? 28.292 19.573 -40.978 1.00 39.41 108 ASN A C 1
ATOM 851 O O . ASN A 1 108 ? 27.606 20.532 -41.333 1.00 39.41 108 ASN A O 1
ATOM 855 N N . LEU A 1 109 ? 29.593 19.628 -40.685 1.00 38.88 109 LEU A N 1
ATOM 856 C CA . LEU A 1 109 ? 30.668 20.349 -41.379 1.00 38.88 109 LEU A CA 1
ATOM 857 C C . LEU A 1 109 ? 31.983 20.070 -40.643 1.00 38.88 109 LEU A C 1
ATOM 859 O O . LEU A 1 109 ? 32.001 20.236 -39.403 1.00 38.88 109 LEU A O 1
#

pLDDT: mean 82.14, std 16.59, range [38.88, 97.81]

Organism: Strigamia maritima (NCBI:txid126957)